Protein AF-A0A497L8W1-F1 (afdb_monomer_lite)

Secondary structure (DSSP, 8-state):
----PPPEEEEE-SSEEEEEEEETTEEEEEEEEPP-TTS-HHHHHHHHHHHHHHHHHHHHHHHH-

Sequence (65 aa):
MGEMKTPVLIKKGAEASLYLAKWHGRKVVMKKRLPKKYRLSRLDEQIRTYRTAHEPRLMHEAKKA

pLDDT: mean 90.39, std 10.95, range [47.0, 96.69]

Foldseek 3Di:
DDDWDDWAFPDDDPFWTWTWTADPNDIDIDIGGDADPVDDPVVSVVVRVVCVVVVVVVVVVVVVD

Radius of gyration: 14.34 Å; chains: 1; bounding box: 30×36×29 Å

Structure (mmCIF, N/CA/C/O backbone):
data_AF-A0A497L8W1-F1
#
_entry.id   AF-A0A497L8W1-F1
#
loop_
_atom_site.group_PDB
_atom_site.id
_atom_site.type_symbol
_atom_site.label_atom_id
_atom_site.label_alt_id
_atom_site.label_comp_id
_atom_site.label_asym_id
_atom_site.label_entity_id
_atom_site.label_seq_id
_atom_site.pdbx_PDB_ins_code
_atom_site.Cartn_x
_atom_site.Cartn_y
_atom_site.Cartn_z
_atom_site.occupancy
_atom_site.B_iso_or_equiv
_atom_site.auth_seq_id
_atom_site.auth_comp_id
_atom_site.auth_asym_id
_atom_site.auth_atom_id
_atom_site.pdbx_PDB_model_num
ATOM 1 N N . MET A 1 1 ? -15.268 18.178 0.609 1.00 47.00 1 MET A N 1
ATOM 2 C C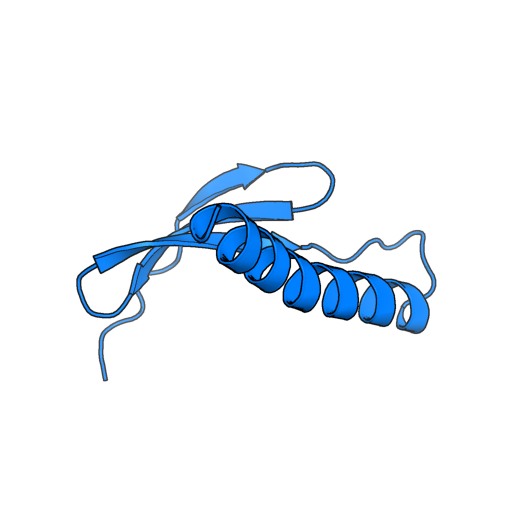A . MET A 1 1 ? -14.215 17.198 0.259 1.00 47.00 1 MET A CA 1
ATOM 3 C C . MET A 1 1 ? -13.142 17.294 1.331 1.00 47.00 1 MET A C 1
ATOM 5 O O . MET A 1 1 ? -12.601 18.372 1.508 1.00 47.00 1 MET A O 1
ATOM 9 N N . GLY A 1 2 ? -12.956 16.255 2.150 1.00 54.28 2 GLY A N 1
ATOM 10 C CA . GLY A 1 2 ? -12.099 16.341 3.340 1.00 54.28 2 GLY A CA 1
ATOM 11 C C . GLY A 1 2 ? -10.625 16.516 2.978 1.00 54.28 2 GLY A C 1
ATOM 12 O O . GLY A 1 2 ? -10.120 15.787 2.128 1.00 54.28 2 GLY A O 1
ATOM 13 N N . GLU A 1 3 ? -9.956 17.468 3.628 1.00 54.75 3 GLU A N 1
ATOM 14 C CA . GLU A 1 3 ? -8.522 17.737 3.493 1.00 54.75 3 GLU A CA 1
ATOM 15 C C . GLU A 1 3 ? -7.697 16.443 3.608 1.00 54.75 3 GLU A C 1
ATOM 17 O O . GLU A 1 3 ? -7.629 15.816 4.672 1.00 54.75 3 GLU A O 1
ATOM 22 N N . MET A 1 4 ? -7.040 16.033 2.520 1.00 55.91 4 MET A N 1
ATOM 23 C CA . MET A 1 4 ? -5.978 15.032 2.598 1.00 55.91 4 MET A CA 1
ATOM 24 C C . MET A 1 4 ? -4.755 15.693 3.229 1.00 55.91 4 MET A C 1
ATOM 26 O O . MET A 1 4 ? 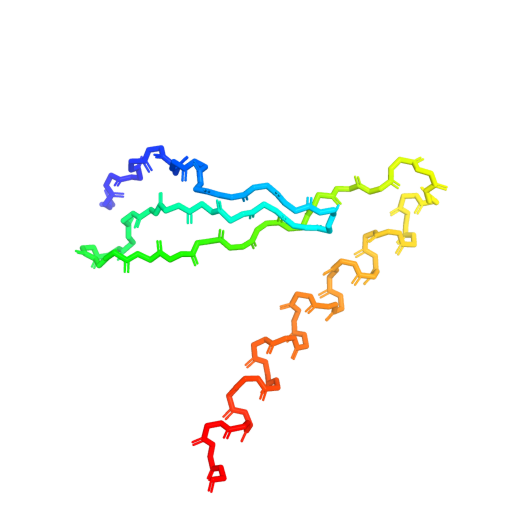-3.971 16.349 2.549 1.00 55.91 4 MET A O 1
ATOM 30 N N . LYS A 1 5 ? -4.559 15.505 4.537 1.00 64.81 5 LYS A N 1
ATOM 31 C CA . LYS A 1 5 ? -3.244 15.757 5.136 1.00 64.81 5 LYS A CA 1
ATOM 32 C C . LYS A 1 5 ? -2.222 14.806 4.513 1.00 64.81 5 LYS A C 1
ATOM 34 O O . LYS A 1 5 ? -2.511 13.619 4.349 1.00 64.81 5 LYS A O 1
ATOM 39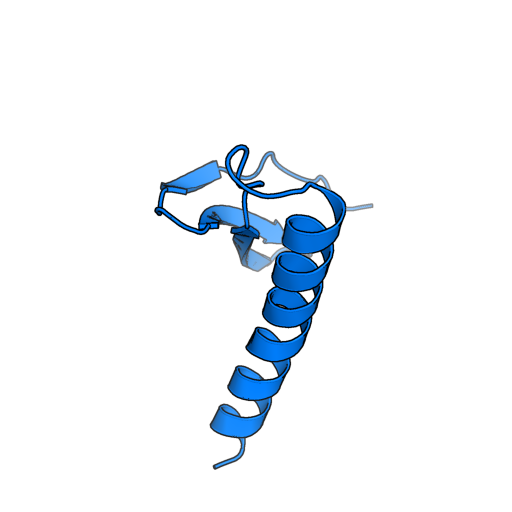 N N . THR A 1 6 ? -1.034 15.321 4.202 1.00 78.12 6 THR A N 1
ATOM 40 C CA . THR A 1 6 ? 0.066 14.535 3.634 1.00 78.12 6 THR A CA 1
ATOM 41 C C . THR A 1 6 ? 0.342 13.296 4.499 1.00 78.12 6 THR A C 1
ATOM 43 O O . THR A 1 6 ? 0.576 13.439 5.703 1.00 78.12 6 THR A O 1
ATOM 46 N N . PRO A 1 7 ? 0.304 12.079 3.925 1.00 88.00 7 PRO A N 1
ATOM 47 C CA . PRO A 1 7 ? 0.566 10.850 4.663 1.00 88.00 7 PRO A CA 1
ATOM 48 C C . PRO A 1 7 ? 2.010 10.821 5.188 1.00 88.00 7 PRO A C 1
ATOM 50 O O . PRO A 1 7 ? 2.962 10.989 4.427 1.00 88.00 7 PRO A O 1
ATOM 53 N N . VAL A 1 8 ? 2.184 10.564 6.486 1.00 94.25 8 VAL A N 1
ATOM 54 C CA . VAL A 1 8 ? 3.497 10.512 7.150 1.00 94.25 8 VAL A CA 1
ATOM 55 C C . VAL A 1 8 ? 4.063 9.103 7.038 1.00 94.25 8 VAL A C 1
ATOM 57 O O . VAL A 1 8 ? 3.410 8.146 7.445 1.00 94.25 8 VAL A O 1
ATOM 60 N N . LEU A 1 9 ? 5.273 8.940 6.500 1.00 95.62 9 LEU A N 1
ATOM 61 C CA . LEU A 1 9 ? 5.935 7.633 6.457 1.00 95.62 9 LEU A CA 1
ATOM 62 C C . LEU A 1 9 ? 6.233 7.161 7.887 1.00 95.62 9 LEU A C 1
ATOM 64 O O . LEU A 1 9 ? 6.968 7.824 8.609 1.00 95.62 9 LEU A O 1
ATOM 68 N N . ILE A 1 10 ? 5.700 6.002 8.275 1.00 96.31 10 ILE A N 1
ATOM 69 C CA . ILE A 1 10 ? 5.953 5.409 9.599 1.00 96.31 10 ILE A CA 1
ATOM 70 C C . ILE A 1 10 ? 6.971 4.275 9.547 1.00 96.31 10 ILE A C 1
ATOM 72 O O . ILE A 1 10 ? 7.717 4.067 10.497 1.00 96.31 10 ILE A O 1
ATOM 76 N N . LYS A 1 11 ? 7.009 3.520 8.443 1.00 95.62 11 LYS A N 1
ATOM 77 C CA . LYS A 1 11 ? 7.954 2.414 8.275 1.00 95.62 11 LYS A CA 1
ATOM 78 C C . LYS A 1 11 ? 8.215 2.146 6.804 1.00 95.62 11 LYS A C 1
ATOM 80 O O . LYS A 1 11 ? 7.285 2.037 6.007 1.00 95.62 11 LYS A O 1
ATOM 85 N N . LYS A 1 12 ? 9.487 1.985 6.452 1.00 94.88 12 LYS A N 1
ATOM 86 C CA . LYS A 1 12 ? 9.921 1.573 5.117 1.00 94.88 12 LYS A CA 1
ATOM 87 C C . LYS A 1 12 ? 10.346 0.109 5.167 1.00 94.88 12 LYS A C 1
ATOM 89 O O . LYS A 1 12 ? 11.184 -0.256 5.984 1.00 94.88 12 LYS A O 1
ATOM 94 N N . GLY A 1 13 ? 9.752 -0.723 4.321 1.00 93.44 13 GLY A N 1
ATOM 95 C CA . GLY A 1 13 ? 10.138 -2.120 4.146 1.00 93.44 13 GLY A CA 1
ATOM 96 C C . GLY A 1 13 ? 10.749 -2.372 2.772 1.00 93.44 13 GLY A C 1
ATOM 97 O O . GLY A 1 13 ? 10.751 -1.498 1.903 1.00 93.44 13 GLY A O 1
ATOM 98 N N . ALA A 1 14 ? 11.227 -3.600 2.557 1.00 89.00 14 ALA A N 1
ATOM 99 C CA . ALA A 1 14 ? 11.727 -4.015 1.253 1.00 89.00 14 ALA A CA 1
ATOM 100 C C . ALA A 1 14 ? 10.621 -3.938 0.195 1.00 89.00 14 ALA A C 1
ATOM 102 O O . ALA A 1 14 ? 10.840 -3.392 -0.879 1.00 89.00 14 ALA A O 1
ATOM 103 N N . GLU A 1 15 ? 9.427 -4.457 0.475 1.00 86.25 15 GLU A N 1
ATOM 104 C CA . GLU A 1 15 ? 8.365 -4.557 -0.530 1.00 86.25 15 GLU A CA 1
ATOM 105 C C . GLU A 1 15 ? 7.367 -3.388 -0.508 1.00 86.25 15 GLU A C 1
ATOM 107 O O . GLU A 1 15 ? 6.855 -2.977 -1.552 1.00 86.25 15 GLU A O 1
ATOM 112 N N . ALA A 1 16 ? 7.098 -2.827 0.670 1.00 93.50 16 ALA A N 1
ATOM 113 C CA . ALA A 1 16 ? 6.115 -1.768 0.843 1.00 93.50 16 ALA A CA 1
ATOM 114 C C . ALA A 1 16 ? 6.547 -0.749 1.899 1.00 93.50 16 ALA A C 1
ATOM 116 O O . ALA A 1 16 ? 7.226 -1.083 2.871 1.00 93.50 16 ALA A O 1
ATOM 117 N N . SER A 1 17 ? 6.089 0.484 1.714 1.00 95.81 17 SER A N 1
ATOM 118 C CA . SER A 1 17 ? 6.153 1.554 2.704 1.00 95.81 17 SER A CA 1
ATOM 119 C C . SER A 1 17 ? 4.792 1.710 3.376 1.00 95.81 17 SER A C 1
ATOM 121 O O . SER A 1 17 ? 3.757 1.707 2.703 1.00 95.81 17 SER A O 1
ATOM 123 N N . LEU A 1 18 ? 4.798 1.845 4.699 1.00 96.12 18 LEU A N 1
ATOM 124 C CA . LEU A 1 18 ? 3.623 2.121 5.513 1.00 96.12 18 LEU A CA 1
ATOM 125 C C . LEU A 1 18 ? 3.583 3.604 5.857 1.00 96.12 18 LEU A C 1
ATOM 127 O O . LEU A 1 18 ? 4.571 4.162 6.340 1.00 96.12 18 LEU A O 1
ATOM 131 N N . TYR A 1 19 ? 2.426 4.212 5.651 1.00 95.94 19 TYR A N 1
ATOM 132 C CA . TYR A 1 19 ? 2.172 5.608 5.952 1.00 95.94 19 TYR A CA 1
ATOM 133 C C . TYR A 1 19 ? 1.004 5.740 6.916 1.00 95.94 19 TYR A C 1
ATOM 135 O O . TYR A 1 19 ? 0.038 4.984 6.844 1.00 95.94 19 TYR A O 1
ATOM 143 N N . LEU A 1 20 ? 1.075 6.731 7.788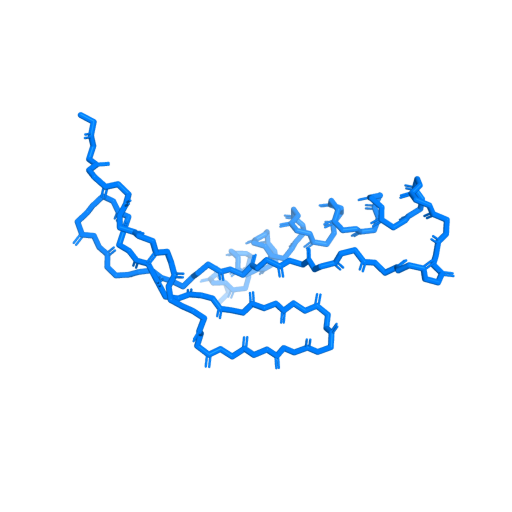 1.00 95.25 20 LEU A N 1
ATOM 144 C CA . LEU A 1 20 ? -0.007 7.142 8.654 1.00 95.25 20 LEU A CA 1
ATOM 145 C C . LEU A 1 20 ? -0.742 8.325 8.027 1.00 95.25 20 LEU A C 1
ATOM 147 O O . LEU A 1 20 ? -0.124 9.321 7.655 1.00 95.25 20 LEU A O 1
ATOM 151 N N . ALA A 1 21 ? -2.063 8.219 7.930 1.00 93.19 21 ALA A N 1
ATOM 152 C CA . ALA A 1 21 ? -2.914 9.239 7.332 1.00 93.19 21 ALA A CA 1
ATOM 153 C C . ALA A 1 21 ? -4.229 9.399 8.102 1.00 93.19 21 ALA A C 1
ATOM 155 O O . ALA A 1 21 ? -4.578 8.589 8.968 1.00 93.19 21 ALA A O 1
ATOM 156 N N . LYS A 1 22 ? -4.972 10.456 7.765 1.00 92.75 22 LYS A N 1
ATOM 157 C CA . LYS A 1 22 ? -6.352 10.661 8.208 1.00 92.75 22 LYS A CA 1
ATOM 158 C C . LYS A 1 22 ? -7.278 10.498 7.003 1.00 92.75 22 LYS A C 1
ATOM 160 O O . LYS A 1 22 ? -7.110 11.190 6.006 1.00 92.75 22 LYS A O 1
ATOM 165 N N . TRP A 1 23 ? -8.239 9.587 7.097 1.00 88.94 23 TRP A N 1
ATOM 166 C CA . TRP A 1 23 ? -9.210 9.275 6.048 1.00 88.94 23 TRP A CA 1
ATOM 167 C C . TRP A 1 23 ? -10.619 9.317 6.640 1.00 88.94 23 TRP A C 1
ATOM 169 O O . TRP A 1 23 ? -10.887 8.630 7.624 1.00 88.94 23 TRP A O 1
ATOM 179 N N . HIS A 1 24 ? -11.498 10.168 6.096 1.00 89.12 24 HIS A N 1
ATOM 180 C CA . HIS A 1 24 ? -12.854 10.422 6.624 1.00 89.12 24 HIS A CA 1
ATOM 181 C C . HIS A 1 24 ? -12.896 10.614 8.151 1.00 89.12 24 HIS A C 1
ATOM 183 O O . HIS A 1 24 ? -13.657 9.966 8.865 1.00 89.12 24 HIS A O 1
ATOM 189 N N . GLY A 1 25 ? -12.016 11.466 8.683 1.00 89.25 25 GLY A N 1
ATOM 190 C CA . GLY A 1 25 ? -11.962 11.735 10.123 1.00 89.25 25 GLY A CA 1
ATOM 191 C C . GLY A 1 25 ? -11.244 10.665 10.957 1.00 89.25 25 GLY A C 1
ATOM 192 O O . GLY A 1 25 ? -10.898 10.941 12.103 1.00 89.25 25 GLY A O 1
ATOM 193 N N . ARG A 1 26 ? -10.945 9.490 10.392 1.00 92.62 26 ARG A N 1
ATOM 194 C CA . ARG A 1 26 ? -10.334 8.354 11.094 1.00 92.62 26 ARG A CA 1
ATOM 195 C C . ARG A 1 26 ? -8.840 8.249 10.819 1.00 92.62 26 ARG A C 1
ATOM 197 O O . ARG A 1 26 ? -8.374 8.531 9.718 1.00 92.62 26 ARG A O 1
ATOM 204 N N . LYS A 1 27 ? -8.087 7.817 11.829 1.00 93.69 27 LYS A N 1
ATOM 205 C CA . LYS A 1 27 ? -6.665 7.488 11.699 1.00 93.69 27 LYS A CA 1
ATOM 206 C C . LYS A 1 27 ? -6.537 6.152 10.963 1.00 93.69 27 LYS A C 1
ATOM 208 O O . LYS A 1 27 ? -7.139 5.169 11.384 1.00 93.69 27 LYS A O 1
ATOM 213 N N . VAL A 1 28 ? -5.775 6.122 9.873 1.00 94.94 28 VAL A N 1
ATOM 214 C CA . VAL A 1 28 ? -5.594 4.933 9.028 1.00 94.94 28 VAL A CA 1
ATOM 215 C C . VAL A 1 28 ? -4.122 4.689 8.716 1.00 94.94 28 VAL A C 1
ATOM 217 O O . VAL A 1 28 ? -3.315 5.622 8.697 1.00 94.94 28 VAL A O 1
ATOM 220 N N . VAL A 1 29 ? -3.784 3.430 8.435 1.00 94.75 29 VAL A N 1
ATOM 221 C CA . VAL A 1 29 ? -2.471 3.034 7.916 1.00 94.75 29 VAL A CA 1
ATOM 222 C C . VAL A 1 29 ? -2.611 2.704 6.432 1.00 94.75 29 VAL A C 1
ATOM 224 O O . VAL A 1 29 ? -3.360 1.807 6.057 1.00 94.75 29 VAL A O 1
ATOM 227 N N . MET A 1 30 ? -1.883 3.424 5.583 1.00 93.81 30 MET A N 1
ATOM 228 C CA . MET A 1 30 ? -1.820 3.189 4.142 1.00 93.81 30 MET A CA 1
ATOM 229 C C . MET A 1 30 ? -0.565 2.385 3.801 1.00 93.81 30 MET A C 1
ATOM 231 O O . MET A 1 30 ? 0.553 2.820 4.075 1.00 93.81 30 MET A O 1
ATOM 235 N N . LYS A 1 31 ? -0.732 1.229 3.155 1.00 94.56 31 LYS A N 1
ATOM 236 C CA . LYS A 1 31 ? 0.373 0.391 2.672 1.00 94.56 31 LYS A CA 1
ATOM 237 C C . LYS A 1 31 ? 0.569 0.598 1.172 1.00 94.56 31 LYS A C 1
ATOM 239 O O . LYS A 1 31 ? -0.310 0.270 0.383 1.00 94.56 31 LYS A O 1
ATOM 244 N N . LYS A 1 32 ? 1.732 1.111 0.764 1.00 93.44 32 LYS A N 1
ATOM 245 C CA . LYS A 1 32 ? 2.076 1.348 -0.648 1.00 93.44 32 LYS A CA 1
ATOM 246 C C . LYS A 1 32 ? 3.230 0.448 -1.078 1.00 93.44 32 LYS A C 1
ATOM 248 O O . LYS A 1 32 ? 4.344 0.580 -0.573 1.00 93.44 32 LYS A O 1
ATOM 253 N N . ARG A 1 33 ? 2.977 -0.443 -2.042 1.00 93.94 33 ARG A N 1
ATOM 254 C CA . ARG A 1 33 ? 4.014 -1.274 -2.681 1.00 93.94 33 ARG A CA 1
ATOM 255 C C . ARG A 1 33 ? 4.800 -0.434 -3.686 1.00 93.94 33 ARG A C 1
ATOM 257 O O . ARG A 1 33 ? 4.194 0.175 -4.571 1.00 93.94 33 ARG A O 1
ATOM 264 N N . LEU A 1 34 ? 6.124 -0.395 -3.552 1.00 91.44 34 LEU A N 1
ATOM 265 C CA . LEU A 1 34 ? 7.005 0.384 -4.432 1.00 91.44 34 LEU A CA 1
ATOM 266 C C . LEU A 1 34 ? 7.429 -0.445 -5.656 1.00 91.44 34 LEU A C 1
ATOM 268 O O . LEU A 1 34 ? 7.643 -1.649 -5.499 1.00 91.44 34 LEU A O 1
ATOM 272 N N . PRO A 1 35 ? 7.587 0.173 -6.843 1.00 93.06 35 PRO A N 1
ATOM 273 C CA . PRO A 1 35 ? 8.069 -0.530 -8.024 1.00 93.06 35 PRO A CA 1
ATOM 274 C C . PRO A 1 35 ? 9.460 -1.129 -7.818 1.00 93.06 35 PRO A C 1
ATOM 276 O O . PRO A 1 35 ? 10.333 -0.513 -7.193 1.00 93.06 35 PRO A O 1
ATOM 279 N N . LYS A 1 36 ? 9.689 -2.315 -8.377 1.00 91.56 36 LYS A N 1
ATOM 280 C CA . LYS A 1 36 ? 11.000 -2.969 -8.363 1.00 91.56 36 LYS A CA 1
ATOM 281 C C . LYS A 1 36 ? 11.691 -2.804 -9.707 1.00 91.56 36 LYS A C 1
ATOM 283 O O . LYS A 1 36 ? 11.403 -3.528 -10.646 1.00 91.56 36 LYS A O 1
ATOM 288 N N . LYS A 1 37 ? 12.659 -1.883 -9.762 1.00 91.00 37 LYS A N 1
ATOM 289 C CA . LYS A 1 37 ? 13.399 -1.531 -10.990 1.00 91.00 37 LYS A CA 1
ATOM 290 C C . LYS A 1 37 ? 14.142 -2.701 -11.646 1.00 91.00 37 LYS A C 1
ATOM 292 O O . LYS A 1 37 ? 14.425 -2.634 -12.830 1.00 91.00 37 LYS A O 1
ATOM 297 N N . TYR A 1 38 ? 14.452 -3.752 -10.888 1.00 93.56 38 TYR A N 1
ATOM 298 C CA . TYR A 1 38 ? 15.098 -4.956 -11.416 1.00 93.56 38 TYR A CA 1
ATOM 299 C C . TYR A 1 38 ? 14.135 -5.889 -12.174 1.00 93.56 38 TYR A C 1
ATOM 301 O O . TYR A 1 38 ? 14.577 -6.872 -12.756 1.00 93.56 38 TYR A O 1
ATOM 309 N N . ARG A 1 39 ? 12.820 -5.637 -12.137 1.00 93.94 39 ARG A N 1
ATOM 310 C CA . ARG A 1 39 ? 11.807 -6.424 -12.850 1.00 93.94 39 ARG A CA 1
ATOM 311 C C . ARG A 1 39 ? 11.346 -5.683 -14.098 1.00 93.94 39 ARG A C 1
ATOM 313 O O . ARG A 1 39 ? 11.295 -4.455 -14.111 1.00 93.94 39 ARG A O 1
ATOM 320 N N . LEU A 1 40 ? 10.913 -6.442 -15.104 1.00 96.69 40 LEU A N 1
ATOM 321 C CA . LEU A 1 40 ? 10.140 -5.907 -16.226 1.00 96.69 40 LEU A CA 1
ATOM 322 C C . LEU A 1 40 ? 8.907 -5.162 -15.693 1.00 96.69 40 LEU A C 1
ATOM 324 O O . LEU A 1 40 ? 8.173 -5.698 -14.861 1.00 96.69 40 LEU A O 1
ATOM 328 N N . SER A 1 41 ? 8.669 -3.946 -16.185 1.00 94.38 41 SER A N 1
ATOM 329 C CA . SER A 1 41 ? 7.611 -3.048 -15.694 1.00 94.38 41 SER A CA 1
ATOM 330 C C . SER A 1 41 ? 6.228 -3.700 -15.706 1.00 94.38 41 SER A C 1
ATOM 332 O O . SER A 1 41 ? 5.539 -3.687 -14.689 1.00 94.38 41 SER A O 1
ATOM 334 N N . ARG A 1 42 ? 5.868 -4.351 -16.821 1.00 96.25 42 ARG A N 1
ATOM 335 C CA . ARG A 1 42 ? 4.595 -5.071 -16.986 1.00 96.25 42 ARG A CA 1
ATOM 336 C C . ARG A 1 42 ? 4.420 -6.182 -15.950 1.00 96.25 42 ARG A C 1
ATOM 338 O O . ARG A 1 42 ? 3.342 -6.335 -15.384 1.00 96.25 42 ARG A O 1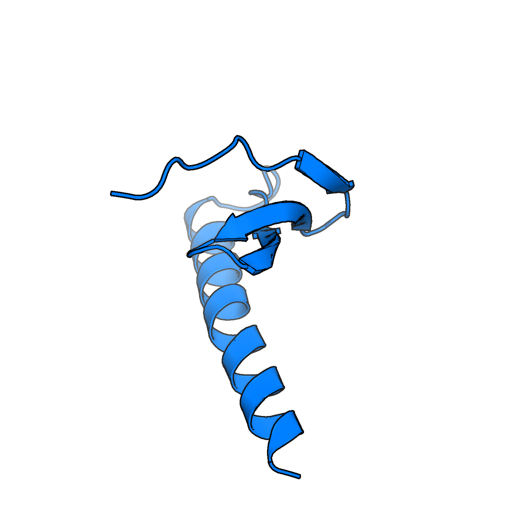
ATOM 345 N N . LEU A 1 43 ? 5.486 -6.935 -15.681 1.00 96.12 43 LEU A N 1
ATOM 346 C CA . LEU A 1 43 ? 5.462 -8.014 -14.696 1.00 96.12 43 LEU A CA 1
ATOM 347 C C . LEU A 1 43 ? 5.346 -7.463 -13.270 1.00 96.12 43 LEU A C 1
ATOM 349 O O . LEU A 1 43 ? 4.561 -7.968 -12.470 1.00 96.12 43 LEU A O 1
ATOM 353 N N . ASP A 1 44 ? 6.112 -6.423 -12.934 1.00 95.44 44 ASP A N 1
ATOM 354 C CA . ASP A 1 44 ? 6.055 -5.810 -11.605 1.00 95.44 44 ASP A CA 1
ATOM 355 C C . ASP A 1 44 ? 4.679 -5.203 -11.317 1.00 95.44 44 ASP A C 1
ATOM 357 O O . ASP A 1 44 ? 4.150 -5.361 -10.216 1.00 95.44 44 ASP A O 1
ATOM 361 N N . GLU A 1 45 ? 4.075 -4.560 -12.314 1.00 95.31 45 GLU A N 1
ATOM 362 C CA . GLU A 1 45 ? 2.717 -4.039 -12.228 1.00 95.31 45 GLU A CA 1
ATOM 363 C C . GLU A 1 45 ? 1.701 -5.155 -11.975 1.00 95.31 45 GLU A C 1
ATOM 365 O O . GLU A 1 45 ? 0.950 -5.077 -11.003 1.00 95.31 45 GLU A O 1
ATOM 370 N N . GLN A 1 46 ? 1.733 -6.235 -12.764 1.00 96.62 46 GLN A N 1
ATOM 371 C CA . GLN A 1 46 ? 0.853 -7.391 -12.567 1.00 96.62 46 GLN A CA 1
ATOM 372 C C . GLN A 1 46 ? 0.990 -7.985 -11.158 1.00 96.62 46 GLN A C 1
ATOM 374 O O . GLN A 1 46 ? -0.014 -8.192 -10.471 1.00 96.62 46 GLN A O 1
ATOM 379 N N . ILE A 1 47 ? 2.223 -8.198 -10.683 1.00 95.19 47 ILE A N 1
ATOM 380 C CA . ILE A 1 47 ? 2.491 -8.734 -9.340 1.00 95.19 47 ILE A CA 1
ATOM 381 C C . ILE A 1 47 ? 1.954 -7.791 -8.257 1.00 95.19 47 ILE A C 1
ATOM 383 O O . ILE A 1 47 ? 1.324 -8.243 -7.296 1.00 95.19 47 ILE A O 1
ATOM 387 N N . ARG A 1 48 ? 2.207 -6.482 -8.377 1.00 95.06 48 ARG A N 1
ATOM 388 C CA . ARG A 1 48 ? 1.771 -5.484 -7.388 1.00 95.06 48 ARG A CA 1
ATOM 389 C C . ARG A 1 48 ? 0.251 -5.383 -7.341 1.00 95.06 48 ARG A C 1
ATOM 391 O O . ARG A 1 48 ? -0.293 -5.365 -6.237 1.00 95.06 48 ARG A O 1
ATOM 398 N N . THR A 1 49 ? -0.417 -5.364 -8.490 1.00 94.88 49 THR A N 1
ATOM 399 C CA . THR A 1 49 ? -1.881 -5.318 -8.590 1.00 94.88 49 THR A CA 1
ATOM 400 C C . THR A 1 49 ? -2.509 -6.567 -7.982 1.00 94.88 49 THR A C 1
ATOM 402 O O . THR A 1 49 ? -3.337 -6.448 -7.079 1.00 94.88 49 THR A O 1
ATOM 405 N N . TYR A 1 50 ? -2.038 -7.757 -8.372 1.00 96.56 50 TYR A N 1
ATOM 406 C CA . TYR A 1 50 ? -2.530 -9.023 -7.826 1.00 96.56 50 TYR A CA 1
ATOM 407 C C . TYR A 1 50 ? -2.380 -9.084 -6.299 1.00 96.56 50 TYR A C 1
ATOM 409 O O . TYR A 1 50 ? -3.356 -9.307 -5.587 1.00 96.56 50 TYR A O 1
ATOM 417 N N . ARG A 1 51 ? -1.181 -8.801 -5.767 1.00 95.19 51 ARG A N 1
ATOM 418 C CA . ARG A 1 51 ? -0.927 -8.834 -4.313 1.00 95.19 51 ARG A CA 1
ATOM 419 C C . ARG A 1 51 ? -1.747 -7.797 -3.547 1.00 95.19 51 ARG A C 1
ATOM 421 O O . ARG A 1 51 ? -2.170 -8.076 -2.431 1.00 95.19 51 ARG A O 1
ATOM 428 N N . THR A 1 52 ? -1.969 -6.616 -4.126 1.00 94.62 52 THR A N 1
ATOM 429 C CA . THR A 1 52 ? -2.747 -5.541 -3.487 1.00 94.62 52 THR A CA 1
ATOM 430 C C . THR A 1 52 ? -4.236 -5.877 -3.418 1.00 94.62 52 THR A C 1
ATOM 432 O O . THR A 1 52 ? -4.872 -5.523 -2.434 1.00 94.62 52 THR A O 1
ATOM 435 N N . ALA A 1 53 ? -4.787 -6.579 -4.411 1.00 95.12 53 ALA A N 1
ATOM 436 C CA . ALA A 1 53 ? -6.179 -7.035 -4.393 1.00 95.12 53 ALA A CA 1
ATOM 437 C C . ALA A 1 53 ? -6.379 -8.287 -3.521 1.00 95.12 53 ALA A C 1
ATOM 439 O O . ALA A 1 53 ? -7.388 -8.421 -2.831 1.00 95.12 53 ALA A O 1
ATOM 440 N N . HIS A 1 54 ? -5.408 -9.202 -3.537 1.00 96.44 54 HIS A N 1
ATOM 441 C CA . HIS A 1 54 ? -5.506 -10.473 -2.826 1.00 96.44 54 HIS A CA 1
ATOM 442 C C . HIS A 1 54 ? -5.349 -10.320 -1.306 1.00 96.44 54 HIS A C 1
ATOM 444 O O . HIS A 1 54 ? -6.054 -10.975 -0.546 1.00 96.44 54 HIS A O 1
ATOM 450 N N . GLU A 1 55 ? -4.472 -9.423 -0.846 1.00 93.88 55 GLU A N 1
ATOM 451 C CA . GLU A 1 55 ? -4.191 -9.236 0.584 1.00 93.88 55 GLU A CA 1
ATOM 452 C C . GLU A 1 55 ? -5.435 -8.812 1.404 1.00 93.88 55 GLU A C 1
ATOM 454 O O . GLU A 1 55 ? -5.740 -9.496 2.381 1.00 93.88 55 GLU A O 1
ATOM 459 N N . PRO A 1 56 ? -6.228 -7.788 1.014 1.00 94.50 56 PRO A N 1
ATOM 460 C CA . PRO A 1 56 ? -7.470 -7.448 1.711 1.00 94.50 56 PRO A CA 1
ATOM 461 C C . PRO A 1 56 ? -8.503 -8.576 1.694 1.00 94.50 56 PRO A C 1
ATOM 463 O O . PRO A 1 56 ? -9.217 -8.757 2.678 1.00 94.50 56 PRO A O 1
ATOM 466 N N . ARG A 1 57 ? -8.579 -9.340 0.594 1.00 95.62 57 ARG A N 1
ATOM 467 C CA . ARG A 1 57 ? -9.488 -10.486 0.489 1.00 95.62 57 ARG A CA 1
ATOM 468 C C . ARG A 1 57 ? -9.137 -11.549 1.526 1.00 95.62 57 ARG A C 1
ATOM 470 O O . ARG A 1 57 ? -10.015 -11.938 2.287 1.00 95.62 57 ARG A O 1
ATOM 477 N N . LEU A 1 58 ? -7.863 -11.935 1.607 1.00 95.94 58 LEU A N 1
ATOM 478 C CA . LEU A 1 58 ? -7.390 -12.898 2.602 1.00 95.94 58 LEU A CA 1
ATOM 479 C C . LEU A 1 58 ? -7.603 -12.395 4.034 1.00 95.94 58 LEU A C 1
ATOM 481 O O . LEU A 1 58 ? -8.052 -13.153 4.885 1.00 95.94 58 LEU A O 1
ATOM 485 N N . MET A 1 59 ? -7.327 -11.116 4.313 1.00 94.38 59 MET A N 1
ATOM 486 C CA . MET A 1 59 ? -7.573 -10.532 5.639 1.00 94.38 59 MET A CA 1
ATOM 487 C C . MET A 1 59 ? -9.057 -10.569 6.021 1.00 94.38 59 MET A C 1
ATOM 489 O O . MET A 1 59 ? -9.396 -10.820 7.176 1.00 94.38 59 MET A O 1
ATOM 493 N N . HIS A 1 60 ? -9.945 -10.303 5.061 1.00 94.75 60 HIS A N 1
ATOM 494 C CA . HIS A 1 60 ? -11.388 -10.369 5.274 1.00 94.75 60 HIS A CA 1
ATOM 495 C C . HIS A 1 60 ? -11.868 -11.801 5.499 1.00 94.75 60 HIS A C 1
ATOM 497 O O . HIS A 1 60 ? -12.666 -12.033 6.399 1.00 94.75 60 HIS A O 1
ATOM 503 N N . GLU A 1 61 ? -11.374 -12.757 4.710 1.00 94.88 61 GL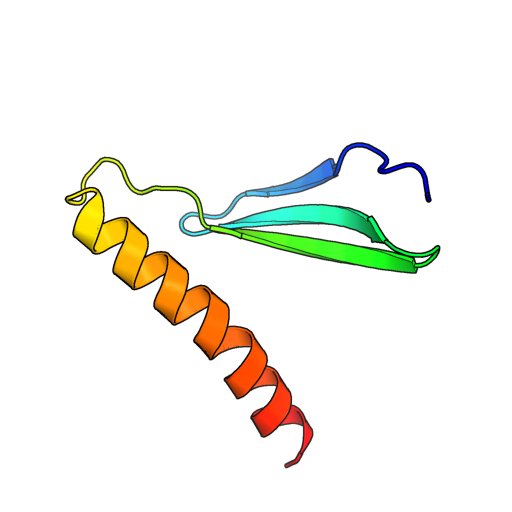U A N 1
ATOM 504 C CA . GLU A 1 61 ? -11.665 -14.185 4.879 1.00 94.88 61 GLU A CA 1
ATOM 505 C C . GLU A 1 61 ? -11.181 -14.686 6.247 1.00 94.88 61 GLU A C 1
ATOM 507 O O . GLU A 1 61 ? -11.958 -15.303 6.969 1.00 94.88 61 GLU A O 1
ATOM 512 N N . ALA A 1 62 ? -9.966 -14.319 6.665 1.00 95.50 62 ALA A N 1
ATOM 513 C CA . ALA A 1 62 ? -9.416 -14.672 7.974 1.00 95.50 62 ALA A CA 1
ATOM 514 C C . ALA A 1 62 ? -10.220 -14.096 9.151 1.00 95.50 62 ALA A C 1
ATOM 516 O O . ALA A 1 62 ? -10.273 -14.713 10.204 1.00 95.50 62 ALA A O 1
ATOM 517 N N . LYS A 1 63 ? -10.867 -12.934 8.986 1.00 92.81 63 LYS A N 1
ATOM 518 C CA . LYS A 1 63 ? -11.724 -12.336 10.024 1.00 92.81 63 LYS A CA 1
ATOM 519 C C . LYS A 1 63 ? -13.041 -13.102 10.237 1.00 92.81 63 LYS A C 1
ATOM 521 O O . LYS A 1 63 ? -13.705 -12.880 11.245 1.00 92.81 63 LYS A O 1
ATOM 526 N N . LYS A 1 64 ? -13.473 -13.914 9.268 1.00 91.62 64 LYS A N 1
ATOM 527 C CA . LYS A 1 64 ? -14.741 -14.659 9.343 1.00 91.62 64 LYS A CA 1
ATOM 528 C C . LYS A 1 64 ? -14.629 -15.994 10.085 1.00 91.62 64 LYS A C 1
ATOM 530 O O . LYS A 1 64 ? -15.674 -16.519 10.457 1.00 91.62 64 LYS A O 1
ATOM 535 N N . ALA A 1 65 ? -13.421 -16.544 10.206 1.00 72.88 65 ALA A N 1
ATOM 536 C CA . ALA A 1 65 ? -13.133 -17.758 10.969 1.00 72.88 65 ALA A CA 1
ATOM 537 C C . ALA A 1 65 ? -12.975 -17.427 12.458 1.00 72.88 65 ALA A C 1
ATOM 539 O O . ALA A 1 65 ? -13.375 -18.279 13.277 1.00 72.88 65 ALA A O 1
#